Protein AF-A0A1V5XLS9-F1 (afdb_monomer)

Foldseek 3Di:
DLPPPVDALVVLVVVVVVDPDDDPSSLCVLCVVLVNNVVCVVDDPVCSVVSSVVSNCSSVVD

Secondary structure (DSSP, 8-state):
--TTTTS-HHHHHHHHHH-SS--HHHHHHHHHHTT-HHHHHT--TTTHHHHHHHHHHHHHT-

Sequence (62 aa):
MPIYRDLTDDELIEKFAELDYYDPDLCALICERAGLTERWEHADGENFESVLCLAIKKLTGA

Radius of gyration: 10.57 Å; Cα contacts (8 Å, |Δi|>4): 52; chains: 1; bounding box: 23×26×25 Å

Structure (mmCIF, N/CA/C/O backbone):
data_AF-A0A1V5XLS9-F1
#
_entry.id   AF-A0A1V5XLS9-F1
#
loop_
_atom_site.group_PDB
_atom_site.id
_atom_site.type_symbol
_atom_site.label_atom_id
_atom_site.label_alt_id
_atom_site.label_comp_id
_atom_site.label_asym_id
_atom_site.label_entity_id
_atom_site.label_seq_id
_atom_site.pdbx_PDB_ins_code
_atom_site.Cartn_x
_atom_site.Cartn_y
_atom_site.Cartn_z
_atom_site.occupancy
_atom_site.B_iso_or_equiv
_atom_site.auth_seq_id
_atom_site.auth_comp_id
_atom_site.auth_asym_id
_atom_site.auth_atom_id
_atom_site.pdbx_PDB_model_num
ATOM 1 N N . MET A 1 1 ? 8.861 -15.086 -0.314 1.00 48.19 1 MET A N 1
ATOM 2 C CA . MET A 1 1 ? 7.687 -15.072 0.584 1.00 48.19 1 MET A CA 1
ATOM 3 C C . MET A 1 1 ? 7.264 -13.622 0.675 1.00 48.19 1 MET A C 1
ATOM 5 O O . MET A 1 1 ? 8.078 -12.855 1.172 1.00 48.19 1 MET A O 1
ATOM 9 N N . PRO A 1 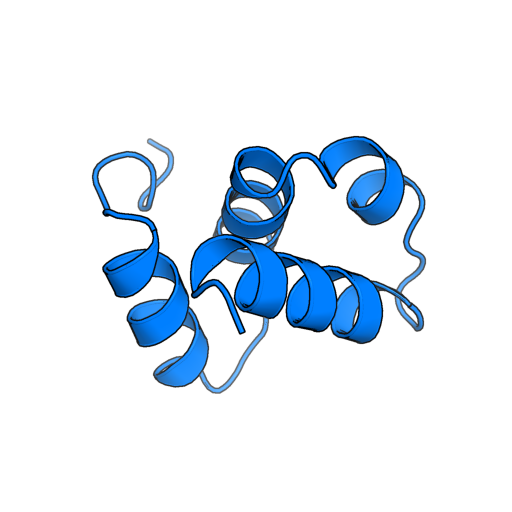2 ? 6.115 -13.213 0.116 1.00 55.38 2 PRO A N 1
ATOM 10 C CA . PRO A 1 2 ? 5.671 -11.828 0.238 1.00 55.38 2 PRO A CA 1
ATOM 11 C C . PRO A 1 2 ? 5.440 -11.545 1.724 1.00 55.38 2 PRO A C 1
ATOM 13 O O . PRO A 1 2 ? 4.585 -12.171 2.3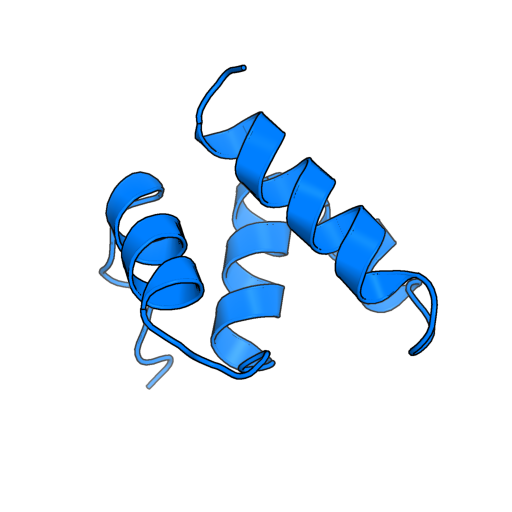47 1.00 55.38 2 PRO A O 1
ATOM 16 N N . ILE A 1 3 ? 6.271 -10.670 2.289 1.00 71.81 3 ILE A N 1
ATOM 17 C CA . ILE A 1 3 ? 6.425 -10.454 3.739 1.00 71.81 3 ILE A CA 1
ATOM 18 C C . ILE A 1 3 ? 5.114 -9.958 4.376 1.00 71.81 3 ILE A C 1
ATOM 20 O O . ILE A 1 3 ? 4.890 -10.140 5.567 1.00 71.81 3 ILE A O 1
ATOM 24 N N . TYR A 1 4 ? 4.212 -9.418 3.556 1.00 79.69 4 TYR A N 1
ATOM 25 C CA . TYR A 1 4 ? 3.030 -8.684 3.987 1.00 79.69 4 TYR A CA 1
ATOM 26 C C . TYR A 1 4 ? 1.692 -9.420 3.775 1.00 79.69 4 TYR A C 1
ATOM 28 O O . TYR A 1 4 ? 0.652 -8.918 4.183 1.00 79.69 4 TYR A O 1
ATOM 36 N N . ARG A 1 5 ? 1.670 -10.611 3.151 1.00 74.25 5 ARG A N 1
ATOM 37 C CA . ARG A 1 5 ? 0.401 -11.295 2.795 1.00 74.25 5 ARG A CA 1
ATOM 38 C C . ARG A 1 5 ? -0.451 -11.739 3.986 1.00 74.25 5 ARG A C 1
ATOM 40 O O . ARG A 1 5 ? -1.654 -11.911 3.807 1.00 74.25 5 ARG A O 1
ATOM 47 N N . ASP A 1 6 ? 0.171 -11.944 5.140 1.00 83.31 6 ASP A N 1
ATOM 48 C CA . ASP A 1 6 ? -0.498 -12.390 6.369 1.00 83.31 6 ASP A CA 1
ATOM 49 C C . ASP A 1 6 ? -1.116 -11.222 7.162 1.00 83.31 6 ASP A C 1
ATOM 51 O O . ASP A 1 6 ? -1.983 -11.435 8.002 1.00 83.31 6 ASP A O 1
ATOM 55 N N . LEU A 1 7 ? -0.706 -9.981 6.867 1.00 84.25 7 LEU A N 1
ATOM 56 C CA . LEU A 1 7 ? -1.155 -8.783 7.578 1.00 84.25 7 LEU A CA 1
ATOM 57 C C . LEU A 1 7 ? -2.580 -8.395 7.167 1.00 84.25 7 LEU A C 1
ATOM 59 O O . LEU A 1 7 ? -3.000 -8.579 6.017 1.00 84.25 7 LEU A O 1
ATOM 63 N N . THR A 1 8 ? -3.329 -7.825 8.105 1.00 87.00 8 THR A N 1
ATOM 64 C CA . THR A 1 8 ? -4.648 -7.231 7.833 1.00 87.00 8 THR A CA 1
ATOM 65 C C . THR A 1 8 ? -4.519 -5.890 7.109 1.00 87.00 8 THR A C 1
ATOM 67 O O . THR A 1 8 ? -3.425 -5.343 6.991 1.00 87.00 8 THR A O 1
ATOM 70 N N . ASP A 1 9 ? -5.623 -5.380 6.564 1.00 87.81 9 ASP A N 1
ATOM 71 C CA . ASP A 1 9 ? -5.628 -4.114 5.818 1.00 87.81 9 ASP A CA 1
ATOM 72 C C . ASP A 1 9 ? -5.130 -2.951 6.685 1.00 87.81 9 ASP A C 1
ATOM 74 O O . ASP A 1 9 ? -4.297 -2.162 6.242 1.00 87.81 9 ASP A O 1
ATOM 78 N N . ASP A 1 10 ? -5.572 -2.907 7.942 1.00 85.81 10 ASP A N 1
ATOM 79 C CA . ASP A 1 10 ? -5.132 -1.933 8.938 1.00 85.81 10 ASP A CA 1
ATOM 80 C C . ASP A 1 10 ? -3.631 -2.064 9.240 1.00 85.81 10 ASP A C 1
ATOM 82 O O . ASP A 1 10 ? -2.902 -1.077 9.154 1.00 85.81 10 ASP A O 1
ATOM 86 N N . GLU A 1 11 ? -3.130 -3.282 9.480 1.00 88.88 11 GLU A N 1
ATOM 87 C CA . GLU A 1 11 ? -1.705 -3.494 9.773 1.00 88.88 11 GLU A CA 1
ATOM 88 C C . GLU A 1 11 ? -0.787 -3.151 8.591 1.00 88.88 11 GLU A C 1
ATOM 90 O O . GLU A 1 11 ? 0.342 -2.701 8.792 1.00 88.88 11 GLU A O 1
ATOM 95 N N . LEU A 1 12 ? -1.251 -3.336 7.349 1.00 87.44 12 LEU A N 1
ATOM 96 C CA . LEU A 1 12 ? -0.517 -2.907 6.155 1.00 87.44 12 LEU A CA 1
ATOM 97 C C . LEU A 1 12 ? -0.358 -1.386 6.115 1.00 87.44 12 LEU A C 1
ATOM 99 O O . LEU A 1 12 ? 0.722 -0.891 5.792 1.00 87.44 12 LEU A O 1
ATOM 103 N N . ILE A 1 13 ? -1.421 -0.652 6.449 1.00 86.94 13 ILE A N 1
ATOM 104 C CA . ILE A 1 13 ? -1.423 0.813 6.487 1.00 86.94 13 ILE A CA 1
ATOM 105 C C . ILE A 1 13 ? -0.550 1.316 7.635 1.00 86.94 13 ILE A C 1
ATOM 107 O O . ILE A 1 13 ? 0.227 2.246 7.436 1.00 86.94 13 ILE A O 1
ATOM 111 N N . GLU A 1 14 ? -0.640 0.698 8.813 1.00 88.38 14 GLU A N 1
ATOM 112 C CA . GLU A 1 14 ? 0.215 1.033 9.954 1.00 88.38 14 GLU A CA 1
ATOM 113 C C . GLU A 1 14 ? 1.687 0.807 9.614 1.00 88.38 14 GLU A C 1
ATOM 115 O O . GLU A 1 14 ? 2.497 1.712 9.789 1.00 88.38 14 GLU A O 1
ATOM 120 N N . LYS A 1 15 ? 2.030 -0.346 9.024 1.00 88.62 15 LYS A N 1
ATOM 121 C CA . LYS A 1 15 ? 3.389 -0.612 8.536 1.00 88.62 15 LYS A CA 1
ATOM 122 C C . LYS A 1 15 ? 3.829 0.413 7.507 1.00 88.62 15 LYS A C 1
ATOM 124 O O . LYS A 1 15 ? 4.953 0.887 7.583 1.00 88.62 15 LYS A O 1
ATOM 129 N N . PHE A 1 16 ? 2.962 0.765 6.567 1.00 86.31 16 PHE A N 1
ATOM 130 C CA . PHE A 1 16 ? 3.267 1.779 5.570 1.00 86.31 16 PHE A CA 1
ATOM 131 C C . PHE A 1 16 ? 3.532 3.150 6.211 1.00 86.31 16 PHE A C 1
ATOM 133 O O . PHE A 1 16 ? 4.483 3.818 5.831 1.00 86.31 16 PHE A O 1
ATOM 140 N N . ALA A 1 17 ? 2.748 3.542 7.217 1.00 85.88 17 ALA A N 1
ATOM 141 C CA . ALA A 1 17 ? 2.937 4.788 7.956 1.00 85.88 17 ALA A CA 1
ATOM 142 C C . ALA A 1 17 ? 4.174 4.774 8.876 1.00 85.88 17 ALA A C 1
ATOM 144 O O . ALA A 1 17 ? 4.737 5.830 9.156 1.00 85.88 17 ALA A O 1
ATOM 145 N N . GLU A 1 18 ? 4.598 3.599 9.356 1.00 88.38 18 GLU A N 1
ATOM 146 C CA . GLU A 1 18 ? 5.854 3.421 10.098 1.00 88.38 18 GLU A CA 1
ATOM 147 C C . GLU A 1 18 ? 7.093 3.514 9.192 1.00 88.38 18 GLU A C 1
ATOM 149 O O . GLU A 1 18 ? 8.186 3.831 9.670 1.00 88.38 18 GLU A O 1
ATOM 154 N N . LEU A 1 19 ? 6.955 3.205 7.901 1.00 85.75 19 LEU A N 1
ATOM 155 C CA . LEU A 1 19 ? 8.048 3.269 6.939 1.00 85.75 19 LEU A CA 1
ATOM 156 C C . LEU A 1 19 ? 8.219 4.703 6.434 1.00 85.75 19 LEU A C 1
ATOM 158 O O . LEU A 1 19 ? 7.299 5.318 5.912 1.00 85.75 19 LEU A O 1
ATOM 162 N N . ASP A 1 20 ? 9.448 5.207 6.492 1.00 84.69 20 ASP A N 1
ATOM 163 C CA . ASP A 1 20 ? 9.819 6.494 5.880 1.00 84.69 20 ASP A CA 1
ATOM 164 C C . ASP A 1 20 ? 10.053 6.368 4.355 1.00 84.69 20 ASP A C 1
ATOM 166 O O . ASP A 1 20 ? 10.609 7.252 3.7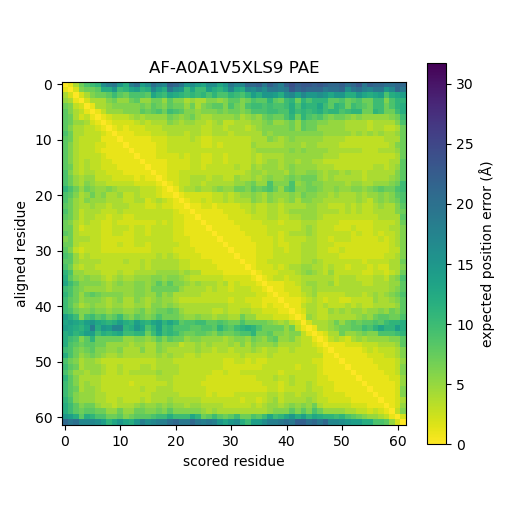10 1.00 84.69 20 ASP A O 1
ATOM 170 N N . TYR A 1 21 ? 9.686 5.227 3.761 1.00 84.06 21 TYR A N 1
ATOM 171 C CA . TYR A 1 21 ? 9.890 4.926 2.348 1.00 84.06 21 TYR A CA 1
ATOM 172 C C . TYR A 1 21 ? 8.752 4.087 1.765 1.00 84.06 21 TYR A C 1
ATOM 174 O O . TYR A 1 21 ? 8.079 3.324 2.455 1.00 84.06 21 TYR A O 1
ATOM 182 N N . TYR A 1 22 ? 8.590 4.193 0.447 1.00 85.38 22 TYR A N 1
ATOM 183 C CA . TYR A 1 22 ? 7.619 3.423 -0.321 1.00 85.38 22 TYR A CA 1
ATOM 184 C C . TYR A 1 22 ? 8.183 2.047 -0.673 1.00 85.38 22 TYR A C 1
ATOM 186 O O . TYR A 1 22 ? 8.896 1.896 -1.665 1.00 85.38 22 TYR A O 1
ATOM 194 N N . ASP A 1 23 ? 7.878 1.041 0.146 1.00 88.00 23 ASP A N 1
ATOM 195 C CA . ASP A 1 23 ? 8.211 -0.343 -0.188 1.00 88.00 23 ASP A CA 1
ATOM 196 C C . ASP A 1 23 ? 7.316 -0.833 -1.347 1.00 88.00 23 ASP A C 1
ATOM 198 O O . ASP A 1 23 ? 6.089 -0.830 -1.207 1.00 88.00 23 ASP A O 1
ATOM 202 N N . PRO A 1 24 ? 7.878 -1.219 -2.506 1.00 84.94 24 PRO A N 1
ATOM 203 C CA . PRO A 1 24 ? 7.092 -1.555 -3.690 1.00 84.94 24 PRO A CA 1
ATOM 204 C C . PRO A 1 24 ? 6.232 -2.812 -3.506 1.00 84.94 24 PRO A C 1
ATOM 206 O O . PRO A 1 24 ? 5.130 -2.857 -4.052 1.00 84.94 24 PRO A O 1
ATOM 209 N N . ASP A 1 25 ? 6.681 -3.798 -2.722 1.00 87.81 25 ASP A N 1
ATOM 210 C CA . ASP A 1 25 ? 5.895 -4.995 -2.404 1.00 87.81 25 ASP A CA 1
ATOM 211 C C . ASP A 1 25 ? 4.705 -4.641 -1.498 1.00 87.81 25 ASP A C 1
ATOM 213 O O . ASP A 1 25 ? 3.582 -5.096 -1.738 1.00 87.81 25 ASP A O 1
ATOM 217 N N . LEU A 1 26 ? 4.919 -3.793 -0.485 1.00 88.25 26 LEU A N 1
ATOM 218 C CA . LEU A 1 26 ? 3.855 -3.304 0.397 1.00 88.25 26 LEU A CA 1
ATOM 219 C C . LEU A 1 26 ? 2.843 -2.439 -0.363 1.00 88.25 26 LEU A C 1
ATOM 221 O O . LEU A 1 26 ? 1.633 -2.631 -0.237 1.00 88.25 26 LEU A O 1
ATOM 225 N N . CYS A 1 27 ? 3.332 -1.510 -1.183 1.00 88.06 27 CYS A N 1
ATOM 226 C CA . CYS A 1 27 ? 2.500 -0.597 -1.955 1.00 88.06 27 CYS A CA 1
ATOM 227 C C . CYS A 1 27 ? 1.650 -1.335 -2.993 1.00 88.06 27 CYS A C 1
ATOM 229 O O . CYS A 1 27 ? 0.453 -1.066 -3.120 1.00 88.06 27 CYS A O 1
ATOM 231 N N . ALA A 1 28 ? 2.244 -2.303 -3.697 1.00 87.69 28 ALA A N 1
ATOM 232 C CA . ALA A 1 28 ? 1.517 -3.161 -4.622 1.00 87.69 28 ALA A CA 1
ATOM 233 C C . ALA A 1 28 ? 0.419 -3.953 -3.901 1.00 87.69 28 ALA A C 1
ATOM 235 O O . ALA A 1 28 ? -0.697 -4.031 -4.407 1.00 87.69 28 ALA A O 1
ATOM 236 N N . LEU A 1 29 ? 0.693 -4.478 -2.701 1.00 89.38 29 LEU A N 1
ATOM 237 C CA . LEU A 1 29 ? -0.287 -5.243 -1.928 1.00 89.38 29 LEU A CA 1
ATOM 238 C C . LEU A 1 29 ? -1.453 -4.376 -1.422 1.00 89.38 29 LEU A C 1
ATOM 240 O O . LEU A 1 29 ? -2.608 -4.790 -1.516 1.00 89.38 29 LEU A O 1
ATOM 244 N N . ILE A 1 30 ? -1.173 -3.165 -0.928 1.00 88.75 30 ILE A N 1
ATOM 245 C CA . ILE A 1 30 ? -2.198 -2.191 -0.513 1.00 88.75 30 ILE A CA 1
ATOM 246 C C . ILE A 1 30 ? -3.093 -1.826 -1.706 1.00 88.75 30 ILE A C 1
ATOM 248 O O . ILE A 1 30 ? -4.323 -1.846 -1.605 1.00 88.75 30 ILE A O 1
ATOM 252 N N . CYS A 1 31 ? -2.491 -1.547 -2.864 1.00 89.56 31 CYS A N 1
ATOM 253 C CA . CYS A 1 31 ? -3.225 -1.265 -4.094 1.00 89.56 31 CYS A CA 1
ATOM 254 C C . CYS A 1 31 ? -4.028 -2.476 -4.586 1.00 89.56 31 CYS A C 1
ATOM 256 O O . CYS A 1 31 ? -5.166 -2.303 -5.025 1.00 89.56 31 CYS A O 1
ATOM 258 N N . GLU A 1 32 ? -3.487 -3.691 -4.472 1.00 90.12 32 GLU A N 1
ATOM 259 C CA . GLU A 1 32 ? -4.177 -4.934 -4.827 1.00 90.12 32 GLU A CA 1
ATOM 260 C C . GLU A 1 32 ? -5.434 -5.134 -3.980 1.00 90.12 32 GLU A C 1
ATOM 262 O O . GLU A 1 32 ? -6.525 -5.326 -4.524 1.00 90.12 32 GLU A O 1
ATOM 267 N N . ARG A 1 33 ? -5.324 -4.984 -2.657 1.00 88.19 33 ARG A N 1
ATOM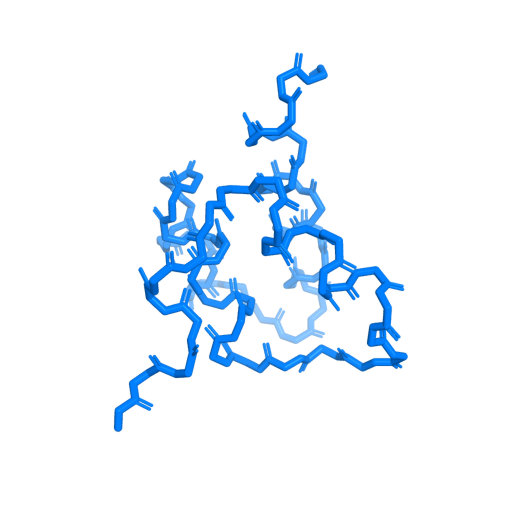 268 C CA . ARG A 1 33 ? -6.470 -5.125 -1.749 1.00 88.19 33 ARG A CA 1
ATOM 269 C C . ARG A 1 33 ? -7.526 -4.043 -1.932 1.00 88.19 33 ARG A C 1
ATOM 271 O O . ARG A 1 33 ? -8.717 -4.324 -1.833 1.00 88.19 33 ARG A O 1
ATOM 278 N N . ALA A 1 34 ? -7.117 -2.825 -2.272 1.00 88.75 34 ALA A N 1
ATOM 279 C CA . ALA A 1 34 ? -8.043 -1.739 -2.577 1.00 88.75 34 ALA A CA 1
ATOM 280 C C . ALA A 1 34 ? -8.725 -1.864 -3.961 1.00 88.75 34 ALA A C 1
ATOM 282 O O . ALA A 1 34 ? -9.564 -1.020 -4.323 1.00 88.75 34 ALA A O 1
ATOM 283 N N . GLY A 1 35 ? -8.364 -2.879 -4.759 1.00 88.56 35 GLY A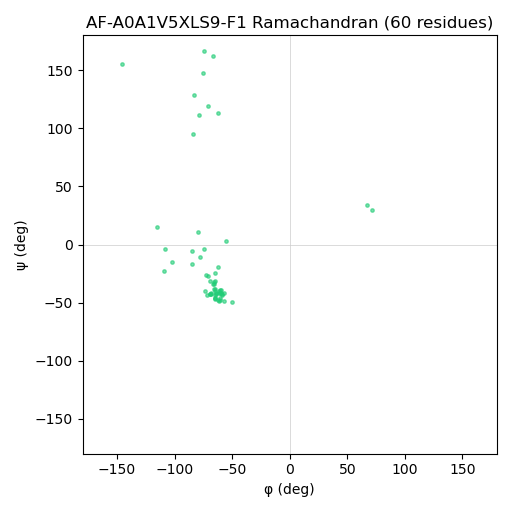 N 1
ATOM 284 C CA . GLY A 1 35 ? -8.843 -3.062 -6.131 1.00 88.56 35 GLY A CA 1
ATOM 285 C C . GLY A 1 35 ? -8.345 -1.968 -7.077 1.00 88.56 35 GLY A C 1
ATOM 286 O O . GLY A 1 35 ? -9.078 -1.511 -7.952 1.00 88.56 35 GLY A O 1
ATOM 287 N N . LEU A 1 36 ? -7.130 -1.478 -6.839 1.00 87.38 36 LEU A N 1
ATOM 288 C CA . LEU A 1 36 ? -6.448 -0.429 -7.593 1.00 87.38 36 LEU A CA 1
ATOM 289 C C . LEU A 1 36 ? -5.190 -0.960 -8.298 1.00 87.38 36 LEU A C 1
ATOM 291 O O . LEU A 1 36 ? -4.402 -0.145 -8.767 1.00 87.38 36 LEU A O 1
ATOM 295 N N . THR A 1 37 ? -5.015 -2.283 -8.421 1.00 87.06 37 THR A N 1
ATOM 296 C CA . THR A 1 37 ? -3.868 -2.911 -9.108 1.00 87.06 37 THR A CA 1
ATOM 297 C C . THR A 1 37 ? -3.638 -2.311 -10.488 1.00 87.06 37 THR A C 1
ATOM 299 O O . THR A 1 37 ? -2.545 -1.839 -10.760 1.00 87.06 37 THR A O 1
ATOM 302 N N . GLU A 1 38 ? -4.685 -2.199 -11.312 1.00 84.75 38 GLU A N 1
ATOM 303 C CA . GLU A 1 38 ? -4.568 -1.599 -12.648 1.00 84.75 38 GLU A CA 1
ATOM 304 C C . GLU A 1 38 ? -4.075 -0.149 -12.579 1.00 84.75 38 GLU A C 1
ATOM 306 O O . GLU A 1 38 ? -3.214 0.259 -13.350 1.00 84.75 38 GLU A O 1
ATOM 311 N N . ARG A 1 39 ? -4.575 0.650 -11.627 1.00 83.69 39 ARG A N 1
ATOM 312 C CA . ARG A 1 39 ? -4.103 2.033 -11.464 1.00 83.69 39 ARG A CA 1
ATOM 313 C C . ARG A 1 39 ? -2.677 2.104 -10.950 1.00 83.69 39 ARG A C 1
ATOM 315 O O . ARG A 1 39 ? -2.003 3.064 -11.283 1.00 83.69 39 ARG A O 1
ATOM 322 N N . TRP A 1 40 ? -2.252 1.144 -10.138 1.00 86.06 40 TRP A N 1
ATOM 323 C CA . TRP A 1 40 ? -0.892 1.051 -9.624 1.00 86.06 40 TRP A CA 1
ATOM 324 C C . TRP A 1 40 ? 0.091 0.639 -10.722 1.00 86.06 40 TRP A C 1
ATOM 326 O O . TRP A 1 40 ? 1.131 1.264 -10.866 1.00 86.06 40 TRP A O 1
ATOM 336 N N . GLU A 1 41 ? -0.267 -0.337 -11.558 1.00 84.88 41 GLU A N 1
ATOM 337 C CA . GLU A 1 41 ? 0.541 -0.755 -12.712 1.00 84.88 41 GLU A CA 1
ATOM 338 C C . GLU A 1 41 ? 0.643 0.338 -13.783 1.00 84.88 41 GLU A C 1
ATOM 340 O O . GLU A 1 41 ? 1.675 0.481 -14.433 1.00 84.88 41 GLU A O 1
ATOM 345 N N . HIS A 1 42 ? -0.418 1.132 -13.950 1.00 85.88 42 HIS A N 1
ATOM 346 C CA . HIS A 1 42 ? -0.430 2.307 -14.821 1.00 85.88 42 HIS A CA 1
ATOM 347 C C . HIS A 1 42 ? 0.103 3.581 -14.150 1.00 85.88 42 HIS A C 1
ATOM 349 O O . HIS A 1 42 ? 0.185 4.618 -14.810 1.00 85.88 42 HIS A O 1
ATOM 355 N N . ALA A 1 43 ? 0.417 3.553 -12.853 1.00 82.31 43 ALA A N 1
ATOM 356 C CA . ALA A 1 43 ? 0.959 4.714 -12.174 1.00 82.31 43 ALA A CA 1
ATOM 357 C C . ALA A 1 43 ? 2.443 4.845 -12.506 1.00 82.31 43 ALA A C 1
ATOM 359 O O . ALA A 1 43 ? 3.277 4.071 -12.045 1.00 82.31 43 ALA A O 1
ATOM 360 N N . ASP A 1 44 ? 2.783 5.882 -13.261 1.00 74.25 44 ASP A N 1
ATOM 361 C CA . ASP A 1 44 ? 4.163 6.334 -13.362 1.00 74.25 44 ASP A CA 1
ATOM 362 C C . ASP A 1 44 ? 4.649 6.889 -12.012 1.00 74.25 44 ASP A C 1
ATOM 364 O O . ASP A 1 44 ? 3.847 7.264 -11.149 1.00 74.25 44 ASP A O 1
ATOM 368 N N . GLY A 1 45 ? 5.972 6.989 -11.849 1.00 67.75 45 GLY A N 1
ATOM 369 C CA . GLY A 1 45 ? 6.667 7.447 -10.636 1.00 67.75 45 GLY A CA 1
ATOM 370 C C . GLY A 1 45 ? 6.271 8.831 -10.088 1.00 67.75 45 GLY A C 1
ATOM 371 O O . GLY A 1 45 ? 6.847 9.265 -9.106 1.00 67.75 45 GLY A O 1
ATOM 372 N N . GLU A 1 46 ? 5.298 9.523 -10.676 1.00 75.25 46 GLU A N 1
ATOM 373 C CA . GLU A 1 46 ? 4.707 10.768 -10.163 1.00 75.25 46 GLU A CA 1
ATOM 374 C C . GLU A 1 46 ? 3.267 10.577 -9.639 1.00 75.25 46 GLU A C 1
ATOM 376 O O . GLU A 1 46 ? 2.791 11.348 -8.810 1.00 75.25 46 GLU A O 1
ATOM 381 N N . ASN A 1 47 ? 2.557 9.536 -10.089 1.00 82.38 47 ASN A N 1
ATOM 382 C CA . ASN A 1 47 ? 1.151 9.279 -9.750 1.00 82.38 47 ASN A CA 1
ATOM 383 C C . ASN A 1 47 ? 0.967 8.177 -8.698 1.00 82.38 47 ASN A C 1
ATOM 385 O O . ASN A 1 47 ? -0.118 8.057 -8.120 1.00 82.38 47 ASN A O 1
ATOM 389 N N . PHE A 1 48 ? 2.005 7.382 -8.433 1.00 84.31 48 PHE A N 1
ATOM 390 C CA . PHE A 1 48 ? 1.930 6.234 -7.528 1.00 84.31 48 PHE A CA 1
ATOM 391 C C . PHE A 1 48 ? 1.550 6.643 -6.096 1.00 84.31 48 PHE A C 1
ATOM 393 O O . PHE A 1 48 ? 0.706 5.987 -5.493 1.00 84.31 48 PHE A O 1
ATOM 400 N N . GLU A 1 49 ? 2.061 7.769 -5.582 1.00 85.62 49 GLU A N 1
ATOM 401 C CA . GLU A 1 49 ? 1.714 8.281 -4.244 1.00 85.62 49 GLU A CA 1
ATOM 402 C C . GLU A 1 49 ? 0.218 8.601 -4.130 1.00 85.62 49 GLU A C 1
ATOM 404 O O . GLU A 1 49 ? -0.428 8.287 -3.130 1.00 85.62 49 GLU A O 1
ATOM 409 N N . SER A 1 50 ? -0.368 9.179 -5.183 1.00 88.38 50 SER A N 1
ATOM 410 C CA . SER A 1 50 ? -1.802 9.482 -5.226 1.00 88.38 50 SER A CA 1
ATOM 411 C C . SER A 1 50 ? -2.648 8.210 -5.287 1.00 88.38 50 SER A C 1
ATOM 413 O O . SER A 1 50 ? -3.662 8.112 -4.594 1.00 88.38 50 SER A O 1
ATOM 415 N N . VAL A 1 51 ? -2.238 7.220 -6.087 1.00 89.56 51 VAL A N 1
ATOM 416 C CA . VAL A 1 51 ? -2.920 5.917 -6.166 1.00 89.56 51 VAL A CA 1
ATOM 417 C C . VAL A 1 51 ? -2.836 5.180 -4.832 1.00 89.56 51 VAL A C 1
ATOM 419 O O . VAL A 1 51 ? -3.847 4.655 -4.369 1.00 89.56 51 VAL A O 1
ATOM 422 N N . LEU A 1 52 ? -1.676 5.214 -4.180 1.00 88.12 52 LEU A N 1
ATOM 423 C CA . LEU A 1 52 ? -1.458 4.605 -2.877 1.00 88.12 52 LEU A CA 1
ATOM 424 C C . LEU A 1 52 ? -2.300 5.277 -1.789 1.00 88.12 52 LEU A C 1
ATOM 426 O O . LEU A 1 52 ? -2.990 4.601 -1.032 1.00 88.12 52 LEU A O 1
ATOM 430 N N . CYS A 1 53 ? -2.323 6.609 -1.751 1.00 87.12 53 CYS A N 1
ATOM 431 C CA . CYS A 1 53 ? -3.157 7.365 -0.819 1.00 87.12 53 CYS A CA 1
ATOM 432 C C . CYS A 1 53 ? -4.652 7.043 -1.007 1.00 87.12 53 CYS A C 1
ATOM 434 O O . CYS A 1 53 ? -5.391 6.884 -0.034 1.00 87.12 53 CYS A O 1
ATOM 436 N N . LEU A 1 54 ? -5.108 6.886 -2.256 1.00 89.12 54 LEU A N 1
ATOM 437 C CA . LEU A 1 54 ? -6.470 6.436 -2.560 1.00 89.12 54 LEU A CA 1
ATOM 438 C C . LEU A 1 54 ? -6.724 4.992 -2.114 1.00 89.12 54 LEU A C 1
ATOM 440 O O . LEU A 1 54 ? -7.821 4.693 -1.641 1.00 89.12 54 LEU A O 1
ATOM 444 N N . ALA A 1 55 ? -5.738 4.108 -2.259 1.00 90.00 55 ALA A N 1
ATOM 445 C CA . ALA A 1 55 ? -5.831 2.725 -1.815 1.00 90.00 55 ALA A CA 1
ATOM 446 C C . ALA A 1 55 ? -5.963 2.631 -0.293 1.00 90.00 55 ALA A C 1
ATOM 448 O O . ALA A 1 55 ? -6.897 1.999 0.197 1.00 90.00 55 ALA A O 1
ATOM 449 N N . ILE A 1 56 ? -5.122 3.361 0.443 1.00 88.69 56 ILE A N 1
ATOM 450 C CA . ILE A 1 56 ? -5.194 3.475 1.904 1.00 88.69 56 ILE A CA 1
ATOM 451 C C . ILE A 1 56 ? -6.570 3.993 2.328 1.00 88.69 56 ILE A C 1
ATOM 453 O O . ILE A 1 56 ? -7.220 3.367 3.159 1.00 88.69 56 ILE A O 1
ATOM 457 N N . LY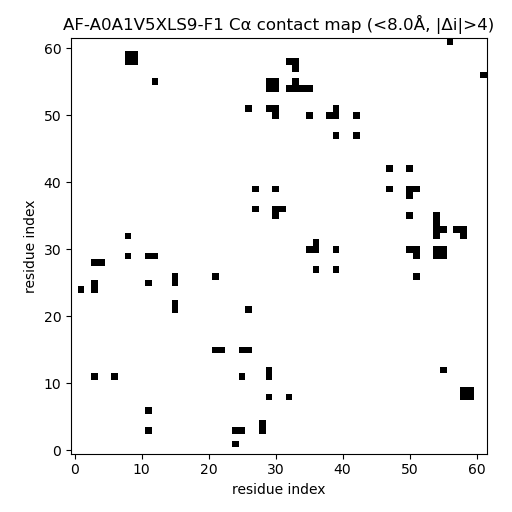S A 1 57 ? -7.067 5.074 1.705 1.00 88.69 57 LYS A N 1
ATOM 458 C CA . LYS A 1 57 ? -8.410 5.623 1.978 1.00 88.69 57 LYS A CA 1
ATOM 459 C C . LYS A 1 57 ? -9.534 4.610 1.763 1.00 88.69 57 LYS A C 1
ATOM 461 O O . LYS A 1 57 ? -10.462 4.550 2.563 1.00 88.69 57 LYS A O 1
ATOM 466 N N . LYS A 1 58 ? -9.455 3.811 0.696 1.00 88.12 58 LYS A N 1
ATOM 467 C CA . LYS A 1 58 ? -10.441 2.759 0.420 1.00 88.12 58 LYS A CA 1
ATOM 468 C C . LYS A 1 58 ? -10.439 1.661 1.478 1.00 88.12 58 LYS A C 1
ATOM 470 O O . LYS A 1 58 ? -11.510 1.176 1.823 1.00 88.12 58 LYS A O 1
ATOM 475 N N . LEU A 1 59 ? -9.259 1.270 1.951 1.00 84.75 59 LEU A N 1
ATOM 476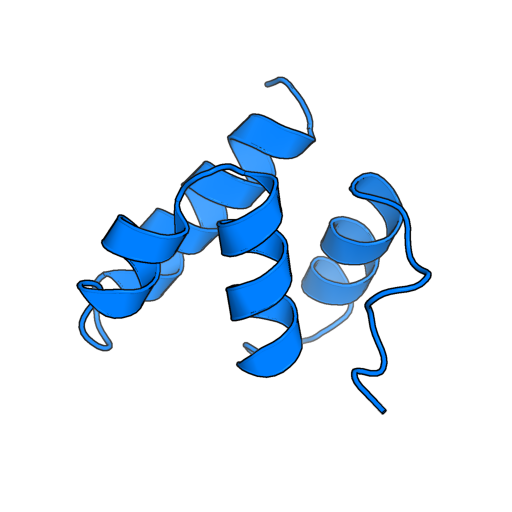 C CA . LEU A 1 59 ? -9.102 0.213 2.947 1.00 84.75 59 LEU A CA 1
ATOM 477 C C . LEU A 1 59 ? -9.527 0.672 4.347 1.00 84.75 59 LEU A C 1
ATOM 479 O O . LEU A 1 59 ? -10.212 -0.066 5.041 1.00 84.75 59 LEU A O 1
ATOM 483 N N . THR A 1 60 ? -9.210 1.911 4.729 1.00 82.56 60 THR A N 1
ATOM 484 C CA . THR A 1 60 ? -9.621 2.498 6.021 1.00 82.56 60 THR A CA 1
ATOM 485 C C . THR A 1 60 ? -11.086 2.973 6.048 1.00 82.56 60 THR A C 1
ATOM 487 O 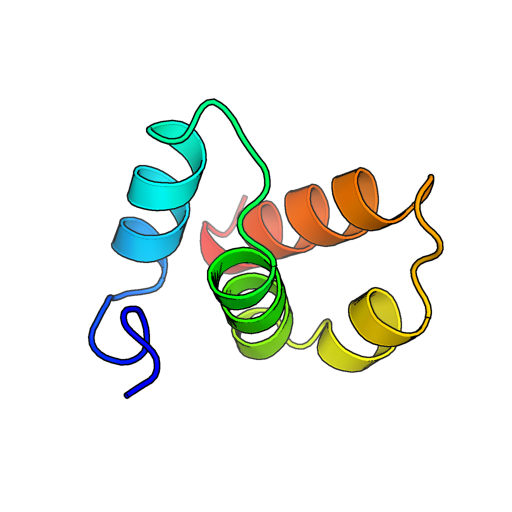O . THR A 1 60 ? -11.628 3.252 7.114 1.00 82.56 60 THR A O 1
ATOM 490 N N . GLY A 1 61 ? -11.768 3.028 4.896 1.00 69.00 61 GLY A N 1
ATOM 491 C CA . GLY A 1 61 ? -13.196 3.360 4.814 1.00 69.00 61 GLY A CA 1
ATOM 492 C C . GLY A 1 61 ? -13.536 4.829 5.103 1.00 69.00 61 GLY A C 1
ATOM 493 O O . GLY A 1 61 ? -14.625 5.101 5.612 1.00 69.00 61 GLY A O 1
ATOM 494 N N . ALA A 1 62 ? -12.619 5.756 4.800 1.00 49.12 62 ALA A N 1
ATOM 495 C CA . ALA A 1 62 ? -12.812 7.203 4.977 1.00 49.12 62 ALA A CA 1
ATOM 496 C C . ALA A 1 62 ? -13.608 7.865 3.840 1.00 49.12 62 ALA A C 1
ATOM 498 O O . ALA A 1 62 ? -13.402 7.492 2.660 1.00 49.12 62 ALA A O 1
#

pLDDT: mean 83.57, std 8.87, range [48.19, 90.12]

Mean predicted aligned error: 4.94 Å

Solvent-ac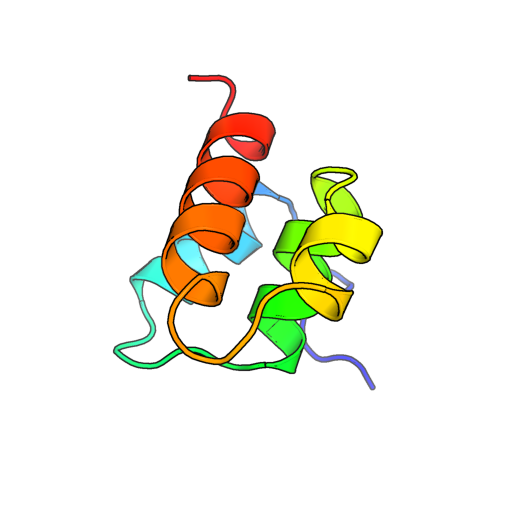cessible surface area (backbone atoms only — not comparable to full-atom values): 3743 Å² total; per-residue (Å²): 127,76,90,60,77,86,53,51,72,65,54,49,50,51,51,50,72,71,41,98,58,89,51,66,72,58,50,50,49,46,17,46,76,46,72,34,42,70,57,48,76,68,31,50,99,84,43,39,67,61,48,46,53,52,16,51,37,60,66,73,69,112